Protein AF-A0A1J1J5Q8-F1 (afdb_monomer_lite)

Secondary structure (DSSP, 8-state):
--SSHHHHHHHHHHHHHHHHHTTGGGG------------SB-TTT--B-GGGHHHHHHHHHTT--HHHHHHHTT--SHHHHHHHHT----HHHHHTSPP---

InterPro domains:
  IPR000268 DNA-directed RNA polymerase subunit RPABC5/Rpb10 [MF_00250] (37-91)
  IPR000268 DNA-directed RNA polymerase subunit RPABC5/Rpb10 [PF01194] (37-94)
  IPR000268 DNA-directed RNA polymerase subunit RPABC5/Rpb10 [PTHR23431] (22-102)
  IPR020789 RNA polymerases, subunit N, zinc binding site [PS01112] (37-46)
  IPR023580 RNA polymerase subunit RPB10 [SSF46924] (36-98)

Organism: NCBI:txid568069

Sequence (102 aa):
TLFLEKNHKQISEITLNYFTLNLIDKNNSKDYKGKMIIPVRCFTCGKVIGNKWEAYLGLLQAEYTEGDALDALGLKRYCCRRMLLGHVDLIEKLLNYAPLER

pLDDT: mean 75.93, std 20.05, range [39.38, 96.5]

Radius of gyration: 22.98 Å; chains: 1; bounding box: 48×73×37 Å

Foldseek 3Di:
DPVVVVVVVVVVVVVVVVVVVVVVCVPVCPVPDDDDQQDQAQPPPRHGDNVCQVQLVVCVVVVDDNVVSCVVVVNPDPSSSCSNVVDDYCPVVVVPDDDDDD

Structure (mmCIF, N/CA/C/O backbone):
data_AF-A0A1J1J5Q8-F1
#
_entry.id   AF-A0A1J1J5Q8-F1
#
loop_
_atom_site.group_PDB
_atom_site.id
_atom_site.type_symbol
_atom_site.label_atom_id
_atom_site.label_alt_id
_atom_site.label_comp_id
_atom_site.label_asym_id
_atom_site.label_entity_id
_atom_site.label_seq_id
_atom_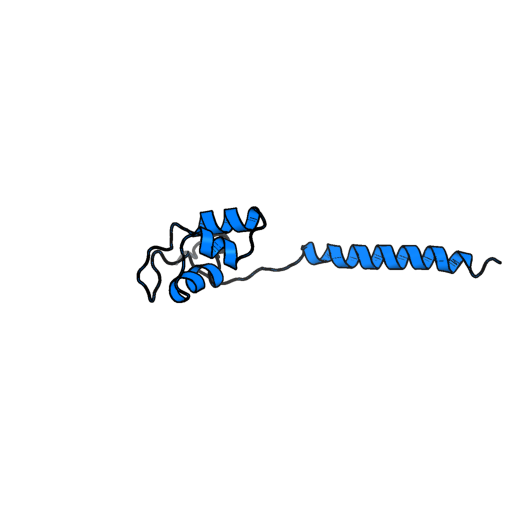site.pdbx_PDB_ins_code
_atom_site.Cartn_x
_atom_site.Cartn_y
_atom_site.Cartn_z
_atom_site.occupancy
_atom_site.B_iso_or_equiv
_atom_site.auth_seq_id
_atom_site.auth_comp_id
_atom_site.auth_asym_id
_atom_site.auth_atom_id
_atom_site.pdbx_PDB_model_num
ATOM 1 N N . THR A 1 1 ? 39.253 48.335 -5.143 1.00 52.66 1 THR A N 1
ATOM 2 C CA . THR A 1 1 ? 37.799 48.112 -5.325 1.00 52.66 1 THR A CA 1
ATOM 3 C C . THR A 1 1 ? 37.454 47.252 -6.549 1.00 52.66 1 THR A C 1
ATOM 5 O O . THR A 1 1 ? 36.360 47.365 -7.063 1.00 52.66 1 THR A O 1
ATOM 8 N N . LEU A 1 2 ? 38.315 46.304 -6.959 1.00 49.12 2 LEU A N 1
ATOM 9 C CA . LEU A 1 2 ? 38.024 45.292 -8.003 1.00 49.12 2 LEU A CA 1
ATOM 10 C C . LEU A 1 2 ? 38.192 43.841 -7.496 1.00 49.12 2 LEU A C 1
ATOM 12 O O . LEU A 1 2 ? 38.126 42.887 -8.267 1.00 49.12 2 LEU A O 1
ATOM 16 N N . PHE A 1 3 ? 38.428 43.671 -6.188 1.00 39.38 3 PHE A N 1
ATOM 17 C CA . PHE A 1 3 ? 38.667 42.369 -5.551 1.00 39.38 3 PHE A CA 1
ATOM 18 C C . PHE A 1 3 ? 37.437 41.839 -4.786 1.00 39.38 3 PHE A C 1
ATOM 20 O O . PHE A 1 3 ? 37.290 40.635 -4.628 1.00 39.38 3 PHE A O 1
ATOM 27 N N . LEU A 1 4 ? 36.510 42.714 -4.366 1.00 46.16 4 LEU A N 1
ATOM 28 C CA . LEU A 1 4 ? 35.262 42.320 -3.689 1.00 46.16 4 LEU A CA 1
ATOM 29 C C . LEU A 1 4 ? 34.088 42.067 -4.656 1.00 46.16 4 LEU A C 1
ATOM 31 O O . LEU A 1 4 ? 33.212 41.274 -4.333 1.00 46.16 4 LEU A O 1
ATOM 35 N N . GLU A 1 5 ? 34.093 42.636 -5.868 1.00 48.56 5 GLU A N 1
ATOM 36 C CA . GLU A 1 5 ? 33.050 42.357 -6.878 1.00 48.56 5 GLU A CA 1
ATOM 37 C C . GLU A 1 5 ? 33.204 40.985 -7.548 1.00 48.56 5 GLU A C 1
ATOM 39 O O . GLU A 1 5 ? 32.210 40.354 -7.911 1.00 48.56 5 GLU A O 1
ATOM 44 N N . LYS A 1 6 ? 34.439 40.479 -7.676 1.00 45.62 6 LYS A N 1
ATOM 45 C CA . LYS A 1 6 ? 34.682 39.138 -8.232 1.00 45.62 6 LYS A CA 1
ATOM 46 C C . LYS A 1 6 ? 34.147 38.030 -7.320 1.00 45.62 6 LYS A C 1
ATOM 48 O O . LYS A 1 6 ? 33.693 37.009 -7.821 1.00 45.62 6 LYS A O 1
ATOM 53 N N . ASN A 1 7 ? 34.107 38.268 -6.007 1.00 50.22 7 ASN A N 1
ATOM 54 C CA . ASN A 1 7 ? 33.571 37.308 -5.043 1.00 50.22 7 ASN A CA 1
ATOM 55 C C . ASN A 1 7 ? 32.035 37.243 -5.050 1.00 50.22 7 ASN A C 1
ATOM 57 O O . ASN A 1 7 ? 31.491 36.171 -4.830 1.00 50.22 7 ASN A O 1
ATOM 61 N N . HIS A 1 8 ? 31.309 38.324 -5.364 1.00 50.00 8 HIS A N 1
ATOM 62 C CA . HIS A 1 8 ? 29.838 38.274 -5.411 1.00 50.00 8 HIS A CA 1
ATOM 63 C C . HIS A 1 8 ? 29.313 37.490 -6.627 1.00 50.00 8 HIS A C 1
ATOM 65 O O . HIS A 1 8 ? 28.358 36.726 -6.499 1.00 50.00 8 HIS A O 1
ATOM 71 N N . LYS A 1 9 ? 29.975 37.608 -7.791 1.00 48.72 9 LYS A N 1
ATOM 72 C CA . LYS A 1 9 ? 29.671 36.769 -8.968 1.00 48.72 9 LYS A CA 1
ATOM 73 C C . LYS A 1 9 ? 29.984 35.291 -8.716 1.00 48.72 9 LYS A C 1
ATOM 75 O O . LYS A 1 9 ? 29.185 34.429 -9.070 1.00 48.72 9 LYS A O 1
ATOM 80 N N . GLN A 1 10 ? 31.088 35.008 -8.026 1.00 43.75 10 GLN A N 1
ATOM 81 C CA . GLN A 1 10 ? 31.472 33.638 -7.691 1.00 43.75 10 GLN A CA 1
ATOM 82 C C . GLN A 1 10 ? 30.530 33.007 -6.647 1.00 43.75 10 GLN A C 1
ATOM 84 O O . GLN A 1 10 ? 30.185 31.838 -6.770 1.00 43.75 10 GLN A O 1
ATOM 89 N N . ILE A 1 11 ? 30.020 33.783 -5.679 1.00 53.22 11 ILE A N 1
ATOM 90 C CA . ILE A 1 11 ? 29.022 33.317 -4.696 1.00 53.22 11 ILE A CA 1
ATOM 91 C C . ILE A 1 11 ? 27.666 33.011 -5.363 1.00 53.22 11 ILE A C 1
ATOM 93 O O . ILE A 1 11 ? 27.046 32.013 -5.002 1.00 53.22 11 ILE A O 1
ATOM 97 N N . SER A 1 12 ? 27.227 33.785 -6.370 1.00 52.12 12 SER A N 1
ATOM 98 C CA . SER A 1 12 ? 26.006 33.467 -7.139 1.00 52.12 12 SER A CA 1
ATOM 99 C C . SER A 1 12 ? 26.135 32.224 -8.028 1.00 52.12 12 SER A C 1
ATOM 101 O O . SER A 1 12 ? 25.161 31.503 -8.226 1.00 52.12 12 SER A O 1
ATOM 103 N N . GLU A 1 13 ? 27.332 31.939 -8.545 1.00 52.41 13 GLU A N 1
ATOM 104 C CA . GLU A 1 13 ? 27.594 30.713 -9.311 1.00 52.41 13 GLU A CA 1
ATOM 105 C C . GLU A 1 13 ? 27.678 29.481 -8.395 1.00 52.41 13 GLU A C 1
ATOM 107 O O . GLU A 1 13 ? 27.197 28.409 -8.759 1.00 52.41 13 GLU A O 1
ATOM 112 N N . ILE A 1 14 ? 28.212 29.627 -7.176 1.00 57.97 14 ILE A N 1
ATOM 113 C CA . ILE A 1 14 ? 28.254 28.554 -6.168 1.00 57.97 14 ILE A CA 1
ATOM 114 C C . ILE A 1 14 ? 26.840 28.206 -5.666 1.00 57.97 14 ILE A C 1
ATOM 116 O O . ILE A 1 14 ? 26.534 27.024 -5.507 1.00 57.97 14 ILE A O 1
ATOM 120 N N . THR A 1 15 ? 25.947 29.186 -5.469 1.00 58.00 15 THR A N 1
ATOM 121 C CA . THR A 1 15 ? 24.549 28.922 -5.073 1.00 58.00 15 THR A CA 1
ATOM 122 C C . THR A 1 15 ? 23.712 28.329 -6.208 1.00 58.00 15 THR A C 1
ATOM 124 O O . THR A 1 15 ? 22.917 27.425 -5.953 1.00 58.00 15 THR A O 1
ATOM 127 N N . LEU A 1 16 ? 23.928 28.748 -7.461 1.00 53.75 16 LEU A N 1
ATOM 128 C CA . LEU A 1 16 ? 23.302 28.119 -8.631 1.00 53.75 16 LEU A CA 1
ATOM 129 C C . LEU A 1 16 ? 23.802 26.683 -8.859 1.00 53.7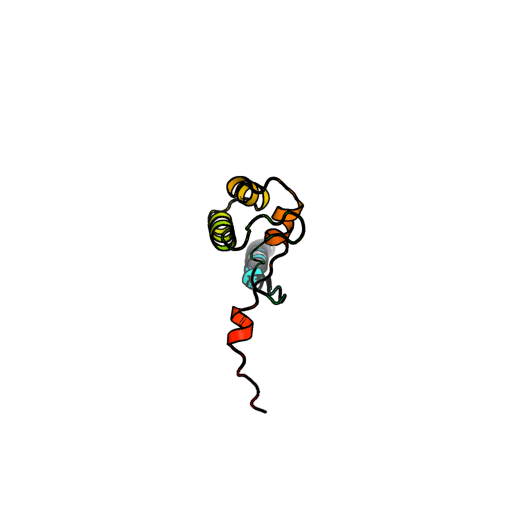5 16 LEU A C 1
ATOM 131 O O . LEU A 1 16 ? 22.998 25.823 -9.209 1.00 53.75 16 LEU A O 1
ATOM 135 N N . ASN A 1 17 ? 25.078 26.393 -8.583 1.00 55.25 17 ASN A N 1
ATOM 136 C CA . ASN A 1 17 ? 25.628 25.034 -8.649 1.00 55.25 17 ASN A CA 1
ATOM 137 C C . ASN A 1 17 ? 25.152 24.129 -7.498 1.00 55.25 17 ASN A C 1
ATOM 139 O O . ASN A 1 17 ? 24.914 22.941 -7.705 1.00 55.25 17 ASN A O 1
ATOM 143 N N . TYR A 1 18 ? 24.950 24.673 -6.293 1.00 54.78 18 TYR A N 1
ATOM 144 C CA . TYR A 1 18 ? 24.332 23.927 -5.190 1.00 54.78 18 TYR A CA 1
ATOM 145 C C . TYR A 1 18 ? 22.840 23.646 -5.456 1.00 54.78 18 TYR A C 1
ATOM 147 O O . TYR A 1 18 ? 22.320 22.598 -5.079 1.00 54.78 18 TYR A O 1
ATOM 155 N N . PHE A 1 19 ? 22.142 24.541 -6.163 1.00 51.12 19 PHE A N 1
ATOM 156 C CA . PHE A 1 19 ? 20.749 24.335 -6.572 1.00 51.12 19 PHE A CA 1
ATOM 157 C C . PHE A 1 19 ? 20.608 23.308 -7.712 1.00 51.12 19 PHE A C 1
ATOM 159 O O . PHE A 1 19 ? 19.677 22.504 -7.700 1.00 51.12 19 PHE A O 1
ATOM 166 N N . THR A 1 20 ? 21.549 23.261 -8.663 1.00 53.88 20 THR A N 1
ATOM 167 C CA . THR A 1 20 ? 21.554 22.253 -9.740 1.00 53.88 20 THR A CA 1
ATOM 168 C C . THR A 1 20 ? 22.043 20.874 -9.291 1.00 53.88 20 THR A C 1
ATOM 170 O O . THR A 1 20 ? 21.541 19.881 -9.814 1.00 53.88 20 THR A O 1
ATOM 173 N N . LEU A 1 21 ? 22.916 20.764 -8.278 1.00 52.31 21 LEU A N 1
ATOM 174 C CA . LEU A 1 21 ? 23.272 19.468 -7.672 1.00 52.31 21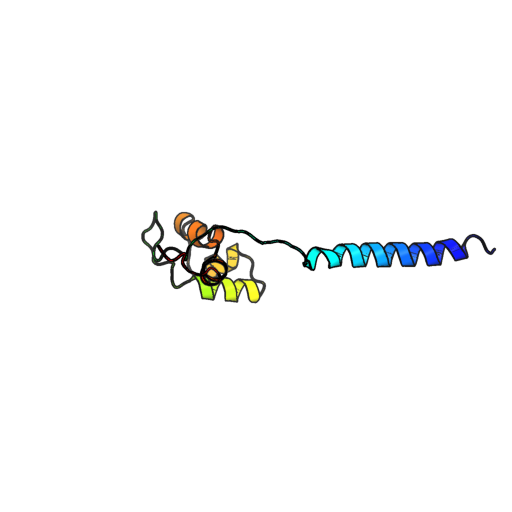 LEU A CA 1
ATOM 175 C C . LEU A 1 21 ? 22.074 18.767 -7.005 1.00 52.31 21 LEU A C 1
ATOM 177 O O . LEU A 1 21 ? 21.973 17.548 -7.086 1.00 52.31 21 LEU A O 1
ATOM 181 N N . ASN A 1 22 ? 21.113 19.515 -6.452 1.00 48.16 22 ASN A N 1
ATOM 182 C CA . ASN A 1 22 ? 19.876 18.950 -5.889 1.00 48.16 22 ASN A CA 1
ATOM 183 C C . ASN A 1 22 ? 18.830 18.550 -6.955 1.00 48.16 22 ASN A C 1
ATOM 185 O O . ASN A 1 22 ? 17.846 17.885 -6.640 1.00 48.16 22 ASN A O 1
ATOM 189 N N . LEU A 1 23 ? 19.028 18.926 -8.225 1.00 50.22 23 LEU A N 1
ATOM 190 C CA . LEU A 1 23 ? 18.199 18.493 -9.362 1.00 50.22 23 LEU A CA 1
ATOM 191 C C . LEU A 1 23 ? 18.790 17.284 -10.113 1.00 50.22 23 LEU A C 1
ATOM 193 O O . LEU A 1 23 ? 18.119 16.724 -10.984 1.00 50.22 23 LEU A O 1
ATOM 197 N N . ILE A 1 24 ? 20.013 16.856 -9.772 1.00 47.25 24 ILE A N 1
ATOM 198 C CA . ILE A 1 24 ? 20.663 15.653 -10.328 1.00 47.25 24 ILE A CA 1
ATOM 199 C C . ILE A 1 24 ? 20.181 14.364 -9.627 1.00 47.25 24 ILE A C 1
ATOM 201 O O . ILE A 1 24 ? 20.315 13.273 -10.183 1.00 47.25 24 ILE A O 1
ATOM 205 N N . ASP A 1 25 ? 19.428 14.476 -8.529 1.00 44.22 25 ASP A N 1
ATOM 206 C CA . ASP A 1 25 ? 18.628 13.372 -7.974 1.00 44.22 25 ASP A CA 1
ATOM 207 C C . ASP A 1 25 ? 17.360 13.053 -8.797 1.00 44.22 25 ASP A C 1
ATOM 209 O O . ASP A 1 25 ? 16.472 12.332 -8.346 1.00 44.22 25 ASP A O 1
ATOM 213 N N . LYS A 1 26 ? 17.259 13.501 -10.058 1.00 45.34 26 LYS A N 1
ATOM 214 C CA . LYS A 1 26 ? 16.344 12.864 -11.028 1.00 45.34 26 LYS A CA 1
ATOM 215 C C . LYS A 1 26 ? 16.822 11.481 -11.481 1.00 45.34 26 LYS A C 1
ATOM 217 O O . LYS A 1 26 ? 16.040 10.738 -12.061 1.00 45.34 26 LYS A O 1
ATOM 222 N N . ASN A 1 27 ? 18.057 11.108 -11.141 1.00 44.59 27 ASN A N 1
ATOM 223 C CA . ASN A 1 27 ? 18.535 9.728 -11.180 1.00 44.59 27 ASN A CA 1
ATOM 224 C C . ASN A 1 27 ? 18.351 9.034 -9.825 1.00 44.59 27 ASN A C 1
ATOM 226 O O . ASN A 1 27 ? 19.167 8.180 -9.462 1.00 44.59 27 ASN A O 1
ATOM 230 N N . ASN A 1 28 ? 17.301 9.382 -9.065 1.00 44.09 28 ASN A N 1
ATOM 231 C CA . ASN A 1 28 ? 16.886 8.559 -7.941 1.00 44.09 28 ASN A CA 1
ATOM 232 C C . ASN A 1 28 ? 16.419 7.224 -8.510 1.00 44.09 28 ASN A C 1
ATOM 234 O O . ASN A 1 28 ? 15.267 7.007 -8.885 1.00 44.09 28 ASN A O 1
ATOM 238 N N . SER A 1 29 ? 17.413 6.359 -8.606 1.00 45.47 29 SER A N 1
ATOM 239 C CA . SER A 1 29 ? 17.371 4.943 -8.844 1.00 45.47 29 SER A CA 1
ATOM 240 C C . SER A 1 29 ? 16.624 4.332 -7.668 1.00 45.47 29 SER A C 1
ATOM 242 O O . SER A 1 29 ? 17.167 3.561 -6.887 1.00 45.47 29 SER A O 1
ATOM 244 N N . LYS A 1 30 ? 15.331 4.631 -7.566 1.00 43.84 30 LYS A N 1
ATOM 245 C CA . LYS A 1 30 ? 14.345 3.790 -6.904 1.00 43.84 30 LYS A CA 1
ATOM 246 C C . LYS A 1 30 ? 14.065 2.587 -7.807 1.00 43.84 30 LYS A C 1
ATOM 248 O O . LYS A 1 30 ? 12.932 2.188 -8.040 1.00 43.84 30 LYS A O 1
ATOM 253 N N . ASP A 1 31 ? 15.139 2.016 -8.347 1.00 48.28 31 ASP A N 1
ATOM 254 C CA . ASP A 1 31 ? 15.145 0.829 -9.174 1.00 48.28 31 ASP A CA 1
ATOM 255 C C . ASP A 1 31 ? 15.173 -0.367 -8.219 1.00 48.28 31 ASP A C 1
ATOM 257 O O . ASP A 1 31 ? 16.097 -1.178 -8.183 1.00 48.28 31 ASP A O 1
ATOM 261 N N . TYR A 1 32 ? 14.150 -0.437 -7.366 1.00 50.91 32 TYR A N 1
ATOM 262 C CA . TYR A 1 32 ? 13.935 -1.562 -6.478 1.00 50.91 32 TYR A CA 1
ATOM 263 C C . TYR A 1 32 ? 13.524 -2.724 -7.368 1.00 50.91 32 TYR A C 1
ATOM 265 O O . TYR A 1 32 ? 12.394 -2.833 -7.831 1.00 50.91 32 TYR A O 1
ATOM 273 N N . LYS A 1 33 ? 14.507 -3.552 -7.706 1.00 62.44 33 LYS A N 1
ATOM 274 C CA . LYS A 1 33 ? 14.340 -4.785 -8.460 1.00 62.44 33 LYS A CA 1
ATOM 275 C C . LYS A 1 33 ? 13.933 -5.900 -7.484 1.00 62.44 33 LYS A C 1
ATOM 277 O O . LYS A 1 33 ? 14.799 -6.588 -6.962 1.00 62.44 33 LYS A O 1
ATOM 282 N N . GLY A 1 34 ? 12.632 -6.112 -7.248 1.00 45.88 34 GLY A N 1
ATOM 283 C CA . GLY A 1 34 ? 12.096 -7.275 -6.513 1.00 45.88 34 GLY A CA 1
ATOM 284 C C . GLY A 1 34 ? 10.868 -7.923 -7.174 1.00 45.88 34 GLY A C 1
ATOM 285 O O . GLY A 1 34 ? 9.793 -7.351 -7.181 1.00 45.88 34 GLY A O 1
ATOM 286 N N . LYS A 1 35 ? 11.030 -9.107 -7.777 1.00 48.66 35 LYS A N 1
ATOM 287 C CA . LYS A 1 35 ? 10.041 -9.804 -8.629 1.00 48.66 35 LYS A CA 1
ATOM 288 C C . LYS A 1 35 ? 8.840 -10.258 -7.795 1.00 48.66 35 LYS A C 1
ATOM 290 O O . LYS A 1 35 ? 9.028 -11.121 -6.945 1.00 48.66 35 LYS A O 1
ATOM 295 N N . MET A 1 36 ? 7.641 -9.746 -8.088 1.00 69.94 36 MET A N 1
ATOM 296 C CA . MET A 1 36 ? 6.409 -10.485 -8.450 1.00 69.94 36 MET A CA 1
ATOM 297 C C . MET A 1 36 ? 5.149 -9.677 -8.119 1.00 69.94 36 MET A C 1
ATOM 299 O O . MET A 1 36 ? 5.126 -8.955 -7.128 1.00 69.94 36 MET A O 1
ATOM 303 N N . ILE A 1 37 ? 4.102 -9.872 -8.934 1.00 85.88 37 ILE A N 1
ATOM 304 C CA . ILE A 1 37 ? 2.752 -9.305 -8.777 1.00 85.88 37 ILE A CA 1
ATOM 305 C C . ILE A 1 37 ? 2.271 -9.320 -7.321 1.00 85.88 37 ILE A C 1
ATOM 307 O O . ILE A 1 37 ? 2.550 -10.263 -6.572 1.00 85.88 37 ILE A O 1
ATOM 311 N N . ILE A 1 38 ? 1.523 -8.286 -6.925 1.00 89.38 38 ILE A N 1
ATOM 312 C CA . ILE A 1 38 ? 0.977 -8.197 -5.570 1.00 89.38 38 ILE A CA 1
ATOM 313 C C . ILE A 1 38 ? 0.163 -9.463 -5.252 1.00 89.38 38 ILE A C 1
ATOM 315 O O . ILE A 1 38 ? -0.615 -9.938 -6.089 1.00 89.38 38 ILE A O 1
ATOM 319 N N . PRO A 1 39 ? 0.306 -10.037 -4.046 1.00 91.94 39 PRO A N 1
ATOM 320 C CA . PRO A 1 39 ? -0.449 -11.224 -3.687 1.00 91.94 39 PRO A CA 1
ATOM 321 C C . PRO A 1 39 ? -1.951 -10.909 -3.648 1.00 91.94 39 PRO A C 1
ATOM 323 O O . PRO A 1 39 ? -2.387 -9.926 -3.045 1.00 91.94 39 PRO A O 1
ATOM 326 N N . VAL A 1 40 ? -2.769 -11.789 -4.239 1.00 92.88 40 VAL A N 1
ATOM 327 C CA . VAL A 1 40 ? -4.238 -11.633 -4.277 1.00 92.88 40 VAL A CA 1
ATOM 328 C C . VAL A 1 40 ? -4.821 -11.498 -2.865 1.00 92.88 40 VAL A C 1
ATOM 330 O O . VAL A 1 40 ? -5.732 -10.697 -2.631 1.00 92.88 40 VAL A O 1
ATOM 333 N N . ARG A 1 41 ? -4.277 -12.252 -1.900 1.00 94.50 41 ARG A N 1
ATOM 334 C CA . ARG A 1 41 ? -4.658 -12.225 -0.482 1.00 94.50 41 ARG A CA 1
ATOM 335 C C . ARG A 1 41 ? -3.437 -12.036 0.410 1.00 94.50 41 ARG A C 1
ATOM 337 O O . ARG A 1 41 ? -2.347 -12.490 0.090 1.00 94.50 41 ARG A O 1
ATOM 344 N N . CYS A 1 42 ? -3.635 -11.433 1.576 1.00 95.81 42 CYS A N 1
ATOM 345 C CA . CYS A 1 42 ? -2.599 -11.372 2.603 1.00 95.81 42 CYS A CA 1
ATOM 346 C C . CYS A 1 42 ? -2.244 -12.768 3.130 1.00 95.81 42 CYS A C 1
ATOM 348 O O . CYS A 1 42 ? -3.133 -13.493 3.578 1.00 95.81 42 CYS A O 1
ATOM 350 N N . PHE A 1 43 ? -0.949 -13.073 3.219 1.00 94.06 43 PHE A N 1
ATOM 351 C CA . PHE A 1 43 ? -0.440 -14.345 3.750 1.00 94.06 43 PHE A CA 1
ATOM 352 C C . PHE A 1 43 ? -0.816 -14.639 5.208 1.00 94.06 43 PHE A C 1
ATOM 354 O O . PHE A 1 43 ? -0.749 -15.782 5.639 1.00 94.06 43 PHE A O 1
ATOM 361 N N . THR A 1 44 ? -1.196 -13.622 5.983 1.00 96.00 44 THR A N 1
ATOM 362 C CA . THR A 1 44 ? -1.530 -13.780 7.407 1.00 96.00 44 THR A CA 1
ATOM 363 C C . THR A 1 44 ? -3.028 -13.655 7.661 1.00 96.00 44 THR A C 1
ATOM 365 O O . THR A 1 44 ? -3.612 -14.500 8.323 1.00 96.00 44 THR A O 1
ATOM 368 N N . CYS A 1 45 ? -3.659 -12.581 7.167 1.00 96.31 45 CYS A N 1
ATOM 369 C CA . CYS A 1 45 ? -5.067 -12.286 7.452 1.00 96.31 45 CYS A CA 1
ATOM 370 C C . CYS A 1 45 ? -6.039 -12.909 6.434 1.00 96.31 45 CYS A C 1
ATOM 372 O O . CYS A 1 45 ? -7.243 -12.883 6.667 1.00 96.31 45 CYS A O 1
ATOM 374 N N . GLY A 1 46 ? -5.562 -13.381 5.275 1.00 93.81 46 GLY A N 1
ATOM 375 C CA . GLY A 1 46 ? -6.413 -13.894 4.192 1.00 93.81 46 GLY A CA 1
ATOM 376 C C . GLY A 1 46 ? -7.308 -12.846 3.511 1.00 93.81 46 GLY A C 1
ATOM 377 O O . GLY A 1 46 ? -8.044 -13.183 2.582 1.00 93.81 46 GLY A O 1
ATOM 378 N N . LYS A 1 47 ? -7.247 -11.576 3.943 1.00 94.50 47 LYS A N 1
ATOM 379 C CA . LYS A 1 47 ? -7.976 -10.450 3.340 1.00 94.50 47 LYS A CA 1
ATOM 380 C C . LYS A 1 47 ? -7.510 -10.246 1.899 1.00 94.50 47 LYS A C 1
ATOM 382 O O . LYS A 1 47 ? -6.313 -10.328 1.631 1.00 94.50 47 LYS A O 1
ATOM 387 N N . VAL A 1 48 ? -8.446 -9.947 1.002 1.00 94.19 48 VAL A N 1
ATOM 388 C CA . VAL A 1 48 ? -8.156 -9.613 -0.400 1.00 94.19 48 VAL A CA 1
ATOM 389 C C . VAL A 1 48 ? -7.417 -8.271 -0.470 1.00 94.19 48 VAL A C 1
ATOM 391 O O . VAL A 1 48 ? -7.856 -7.287 0.135 1.00 94.19 48 VAL A O 1
ATOM 394 N N . ILE A 1 49 ? -6.272 -8.265 -1.155 1.00 94.69 49 ILE A N 1
ATOM 395 C CA . ILE A 1 49 ? -5.371 -7.108 -1.316 1.00 94.69 49 ILE A CA 1
ATOM 396 C C . ILE A 1 49 ? -5.079 -6.811 -2.789 1.00 94.69 49 ILE A C 1
ATOM 398 O O . ILE A 1 49 ? -4.837 -5.653 -3.116 1.00 94.69 49 ILE A O 1
ATOM 402 N N . GLY A 1 50 ? -5.169 -7.810 -3.674 1.00 91.69 50 GLY A N 1
ATOM 403 C CA . GLY A 1 50 ? -4.828 -7.665 -5.09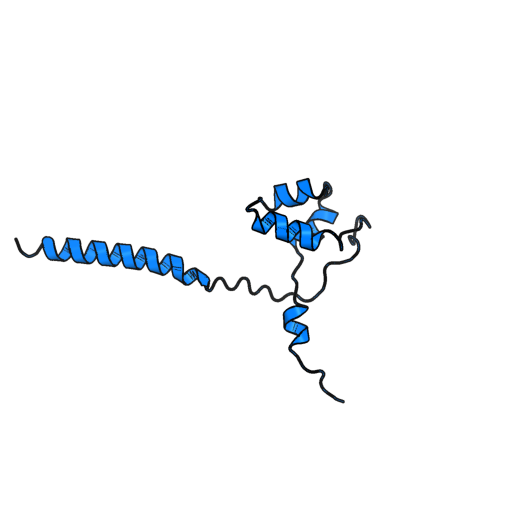4 1.00 91.69 50 GLY A CA 1
ATOM 404 C C . GLY A 1 50 ? -5.499 -6.486 -5.802 1.00 91.69 50 GLY A C 1
ATOM 405 O O . GLY A 1 50 ? -4.883 -5.817 -6.618 1.00 91.69 50 GLY A O 1
ATOM 406 N N . ASN A 1 51 ? -6.737 -6.172 -5.425 1.00 92.56 51 ASN A N 1
ATOM 407 C CA . ASN A 1 51 ? -7.536 -5.102 -6.020 1.00 92.56 51 ASN A CA 1
ATOM 408 C C . ASN A 1 51 ? -7.222 -3.688 -5.493 1.00 92.56 51 ASN A C 1
ATOM 410 O O . ASN A 1 51 ? -7.901 -2.740 -5.870 1.00 92.56 51 ASN A O 1
ATOM 414 N N . LYS A 1 52 ? -6.275 -3.537 -4.560 1.00 92.94 52 LYS A N 1
ATOM 415 C CA . LYS A 1 52 ? -6.004 -2.258 -3.879 1.00 92.94 52 LYS A CA 1
ATOM 416 C C . LYS A 1 52 ? -4.732 -1.563 -4.344 1.00 92.94 52 LYS A C 1
ATOM 418 O O . LYS A 1 52 ? -4.509 -0.428 -3.940 1.00 92.94 52 LYS A O 1
ATOM 423 N N . TRP A 1 53 ? -3.904 -2.230 -5.147 1.00 92.19 53 TRP A N 1
ATOM 424 C CA . TRP A 1 53 ? -2.611 -1.697 -5.574 1.00 92.19 53 TRP A CA 1
ATOM 425 C C . TRP A 1 53 ? -2.748 -0.424 -6.409 1.00 92.19 53 TRP A C 1
ATOM 427 O O . TRP A 1 53 ? -2.160 0.596 -6.074 1.00 92.19 53 TRP A O 1
ATOM 437 N N . GLU A 1 54 ? -3.595 -0.451 -7.434 1.00 91.56 54 GLU A N 1
ATOM 438 C CA . GLU A 1 54 ? -3.817 0.701 -8.316 1.00 91.56 54 GLU A CA 1
ATOM 439 C C . GLU A 1 54 ? -4.380 1.903 -7.548 1.00 91.56 54 GLU A C 1
ATOM 441 O O . GLU A 1 54 ? -3.912 3.028 -7.705 1.00 91.56 54 GLU A O 1
ATOM 446 N N . ALA A 1 55 ? -5.331 1.657 -6.642 1.00 93.62 55 ALA A N 1
ATOM 447 C CA . ALA A 1 55 ? -5.885 2.696 -5.782 1.00 93.62 55 ALA A CA 1
ATOM 448 C C . ALA A 1 55 ? -4.829 3.283 -4.827 1.00 93.62 55 ALA A C 1
ATOM 450 O O . ALA A 1 55 ? -4.832 4.484 -4.578 1.00 93.62 55 ALA A O 1
ATOM 451 N N . TYR A 1 56 ? -3.909 2.460 -4.316 1.00 93.69 56 TYR A N 1
ATOM 452 C CA . TYR A 1 56 ? -2.784 2.924 -3.502 1.00 93.69 56 TYR A CA 1
ATOM 453 C C . TYR A 1 56 ? -1.837 3.827 -4.300 1.00 93.69 56 TYR A C 1
ATOM 455 O O . TYR A 1 56 ? -1.497 4.908 -3.827 1.00 93.69 56 TYR A O 1
ATOM 463 N N . LEU A 1 57 ? -1.476 3.437 -5.527 1.00 91.56 57 LEU A N 1
ATOM 464 C CA . LEU A 1 57 ? -0.650 4.263 -6.413 1.00 91.56 57 LEU A CA 1
ATOM 465 C C . LEU A 1 57 ? -1.325 5.596 -6.757 1.00 91.56 57 LEU A C 1
ATOM 467 O O . LEU A 1 57 ? -0.675 6.636 -6.698 1.00 91.56 57 LEU A O 1
ATOM 471 N N . GLY A 1 58 ? -2.631 5.584 -7.042 1.00 93.81 58 GLY A N 1
ATOM 472 C CA . GLY A 1 58 ? -3.396 6.806 -7.299 1.00 93.81 58 GLY A CA 1
ATOM 473 C C . GLY A 1 58 ? -3.408 7.768 -6.105 1.00 93.81 58 GLY A C 1
ATOM 474 O O . GLY A 1 58 ? -3.291 8.976 -6.289 1.00 93.81 58 GLY A O 1
ATOM 475 N N . LEU A 1 59 ? -3.479 7.242 -4.877 1.00 93.62 59 LEU A N 1
ATOM 476 C CA . LEU A 1 59 ? -3.398 8.051 -3.655 1.00 93.62 59 LEU A CA 1
ATOM 477 C C . LEU A 1 59 ? -1.999 8.642 -3.448 1.00 93.62 59 LEU A C 1
ATOM 479 O O . LEU A 1 59 ? -1.883 9.815 -3.105 1.00 93.62 59 LEU A O 1
ATOM 483 N N . LEU A 1 60 ? -0.939 7.872 -3.704 1.00 91.62 60 LEU A N 1
ATOM 484 C CA . LEU A 1 60 ? 0.431 8.388 -3.636 1.00 91.62 60 LEU A CA 1
ATOM 485 C C . LEU A 1 60 ? 0.693 9.469 -4.693 1.00 91.62 60 LEU A C 1
ATOM 487 O O . LEU A 1 60 ? 1.378 10.449 -4.415 1.00 91.62 60 LEU A O 1
ATOM 491 N N . GLN A 1 61 ? 0.124 9.319 -5.892 1.00 92.56 61 GLN A N 1
ATOM 492 C CA . GLN A 1 61 ? 0.221 10.329 -6.947 1.00 92.56 61 GLN A CA 1
ATOM 493 C C . GLN A 1 61 ? -0.533 11.618 -6.591 1.00 92.56 61 GLN A C 1
ATOM 495 O O . GLN A 1 61 ? -0.145 12.695 -7.031 1.00 92.56 61 GLN A O 1
ATOM 500 N N . ALA A 1 62 ? -1.570 11.514 -5.760 1.00 93.31 62 ALA A N 1
ATOM 501 C CA . ALA A 1 62 ? -2.288 12.643 -5.178 1.00 93.31 62 ALA A CA 1
ATOM 502 C C . ALA A 1 62 ? -1.606 13.226 -3.918 1.00 93.31 62 ALA A C 1
ATOM 504 O O . ALA A 1 62 ? -2.256 13.935 -3.156 1.00 93.31 62 ALA A O 1
ATOM 505 N N . GLU A 1 63 ? -0.321 12.924 -3.689 1.00 93.50 63 GLU A N 1
ATOM 506 C CA . GLU A 1 63 ? 0.509 13.441 -2.584 1.00 93.50 63 GLU A CA 1
ATOM 507 C C . GLU A 1 63 ? 0.034 13.052 -1.170 1.00 93.50 63 GLU A C 1
ATOM 509 O O . GLU A 1 63 ? 0.400 13.686 -0.178 1.00 93.50 63 GLU A O 1
ATOM 514 N N . TYR A 1 64 ? -0.738 11.969 -1.038 1.00 92.31 64 TYR A N 1
ATOM 515 C CA . TYR A 1 64 ? -1.054 11.412 0.278 1.00 92.31 64 TYR A CA 1
ATOM 516 C C . TYR A 1 64 ? 0.170 10.744 0.908 1.00 92.31 64 TYR A C 1
ATOM 518 O O . TYR A 1 64 ? 0.985 10.116 0.227 1.00 92.31 64 TYR A O 1
ATOM 526 N N . THR A 1 65 ? 0.259 10.799 2.240 1.00 94.44 65 THR A N 1
ATOM 527 C CA . THR A 1 65 ? 1.246 9.997 2.971 1.00 94.44 65 THR A CA 1
ATOM 528 C C . THR A 1 65 ? 0.912 8.507 2.848 1.00 94.44 65 THR A C 1
ATOM 530 O O . THR A 1 65 ? -0.252 8.109 2.756 1.00 94.44 65 THR A O 1
ATOM 533 N N . GLU A 1 66 ? 1.932 7.651 2.877 1.00 91.44 66 GLU A N 1
ATOM 534 C CA . GLU A 1 66 ? 1.770 6.195 2.744 1.00 91.44 66 GLU A CA 1
ATOM 535 C C . GLU A 1 66 ? 0.856 5.623 3.843 1.00 91.44 66 GLU A C 1
ATOM 537 O O . GLU A 1 66 ? 0.067 4.707 3.602 1.00 91.44 66 GLU A O 1
ATOM 542 N N . GLY A 1 67 ? 0.924 6.191 5.052 1.00 93.31 67 GLY A N 1
ATOM 543 C CA . GLY A 1 67 ? 0.059 5.832 6.174 1.00 93.31 67 GLY A CA 1
ATOM 544 C C . GLY A 1 67 ? -1.408 6.165 5.906 1.00 93.31 67 GLY A C 1
ATOM 545 O O . GLY A 1 67 ? -2.256 5.271 5.994 1.00 93.31 67 GLY A O 1
ATOM 546 N N . ASP A 1 68 ? -1.683 7.410 5.511 1.00 94.31 68 ASP A N 1
ATOM 547 C CA . ASP A 1 68 ? -3.040 7.899 5.250 1.00 94.31 68 ASP A CA 1
ATOM 548 C C . ASP A 1 68 ? -3.677 7.182 4.056 1.00 94.31 68 ASP A C 1
ATOM 550 O O . ASP A 1 68 ? -4.854 6.818 4.098 1.00 94.31 68 ASP A O 1
ATOM 554 N N . ALA A 1 69 ? -2.888 6.882 3.020 1.00 95.69 69 ALA A N 1
ATOM 555 C CA . ALA A 1 69 ? -3.344 6.115 1.868 1.00 95.69 69 ALA A CA 1
ATOM 556 C C . ALA A 1 69 ? -3.800 4.698 2.269 1.00 95.69 69 ALA A C 1
ATOM 558 O O . ALA A 1 69 ? -4.851 4.217 1.838 1.00 95.69 69 ALA A O 1
ATOM 559 N N . LEU A 1 70 ? -3.056 4.019 3.147 1.00 95.06 70 LEU A N 1
ATOM 560 C CA . LEU A 1 70 ? -3.428 2.688 3.648 1.00 95.06 70 LEU A CA 1
ATOM 561 C C . LEU A 1 70 ? -4.680 2.718 4.534 1.00 95.06 70 LEU A C 1
ATOM 563 O O . LEU A 1 70 ? -5.462 1.755 4.543 1.00 95.06 70 LEU A O 1
ATOM 567 N N . ASP A 1 71 ? -4.873 3.808 5.273 1.00 94.88 71 ASP A N 1
ATOM 568 C CA . ASP A 1 71 ? -6.062 4.034 6.088 1.00 94.88 71 ASP A CA 1
ATOM 569 C C . ASP A 1 71 ? -7.302 4.323 5.240 1.00 94.88 71 ASP A C 1
ATOM 571 O O . ASP A 1 71 ? -8.342 3.693 5.466 1.00 94.88 71 ASP A O 1
ATOM 575 N N . ALA A 1 72 ? -7.169 5.138 4.191 1.00 94.88 72 ALA A N 1
ATOM 576 C CA . ALA A 1 72 ? -8.218 5.377 3.200 1.00 94.88 72 ALA A CA 1
ATOM 577 C C . ALA A 1 72 ? -8.663 4.077 2.500 1.00 94.88 72 ALA A C 1
ATOM 579 O O . ALA A 1 72 ? -9.850 3.854 2.265 1.00 94.88 72 ALA A O 1
ATOM 580 N N . LEU A 1 73 ? -7.733 3.147 2.259 1.00 93.50 73 LEU A N 1
ATOM 581 C CA . LEU A 1 73 ? -8.018 1.819 1.699 1.00 93.50 73 LEU A CA 1
ATOM 582 C C . LEU A 1 73 ? -8.622 0.827 2.715 1.00 93.50 73 LEU A C 1
ATOM 584 O O . LEU A 1 73 ? -8.891 -0.337 2.377 1.00 93.50 73 LEU A O 1
ATOM 588 N N . GLY A 1 74 ? -8.824 1.227 3.974 1.00 93.69 74 GLY A N 1
ATOM 589 C CA . GLY A 1 74 ? -9.440 0.406 5.018 1.00 93.69 74 GLY A CA 1
ATOM 590 C C . GLY A 1 74 ? -8.565 -0.764 5.487 1.00 93.69 74 GLY A C 1
ATOM 591 O O . GLY A 1 74 ? -9.070 -1.851 5.821 1.00 93.69 74 GLY A O 1
ATOM 592 N N . LEU A 1 75 ? -7.240 -0.606 5.469 1.00 93.62 75 LEU A N 1
ATOM 593 C CA . LEU A 1 75 ? -6.285 -1.617 5.925 1.00 93.62 75 LEU A CA 1
ATOM 594 C C . LEU A 1 75 ? -5.823 -1.339 7.355 1.00 93.62 75 LEU A C 1
ATOM 596 O O . LEU A 1 75 ? -4.709 -0.913 7.586 1.00 93.62 75 LEU A O 1
ATOM 600 N N . LYS A 1 76 ? -6.658 -1.669 8.343 1.00 91.75 76 LYS A N 1
ATOM 601 C CA . LYS A 1 76 ? -6.345 -1.415 9.763 1.00 91.75 76 LYS A CA 1
ATOM 602 C C . LYS A 1 76 ? -5.240 -2.313 10.343 1.00 91.75 76 LYS A C 1
ATOM 604 O O . LYS A 1 76 ? -4.510 -1.903 11.235 1.00 91.75 76 LYS A O 1
ATOM 609 N N . ARG A 1 77 ? -5.115 -3.561 9.871 1.00 95.06 77 ARG A N 1
ATOM 610 C CA . ARG A 1 77 ? -4.148 -4.534 10.421 1.00 95.06 77 ARG A CA 1
ATOM 611 C C . ARG A 1 77 ? -2.780 -4.404 9.750 1.00 95.06 77 ARG A C 1
ATOM 613 O O . ARG A 1 77 ? -2.697 -4.459 8.522 1.00 95.06 77 ARG A O 1
ATOM 620 N N . TYR A 1 78 ? -1.716 -4.373 10.554 1.00 95.38 78 TYR A N 1
ATOM 621 C CA . TYR A 1 78 ? -0.322 -4.300 10.088 1.00 95.38 78 TYR A CA 1
ATOM 622 C C . TYR A 1 78 ? 0.036 -5.410 9.085 1.00 95.38 78 TYR A C 1
ATOM 624 O O . TYR A 1 78 ? 0.730 -5.171 8.100 1.00 95.38 78 TYR A O 1
ATOM 632 N N . CYS A 1 79 ? -0.497 -6.621 9.284 1.00 96.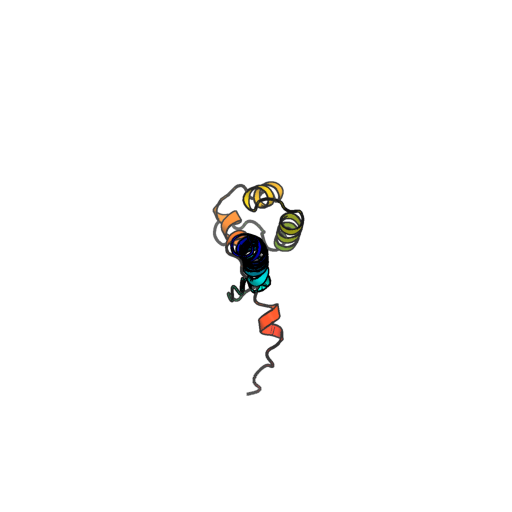50 79 CYS A N 1
ATOM 633 C CA . CYS A 1 79 ? -0.218 -7.769 8.425 1.00 96.50 79 CYS A CA 1
ATOM 634 C C . CYS A 1 79 ? -0.726 -7.587 6.989 1.00 96.50 79 CYS A C 1
ATOM 636 O O . CYS A 1 79 ? -0.102 -8.083 6.053 1.00 96.50 79 CYS A 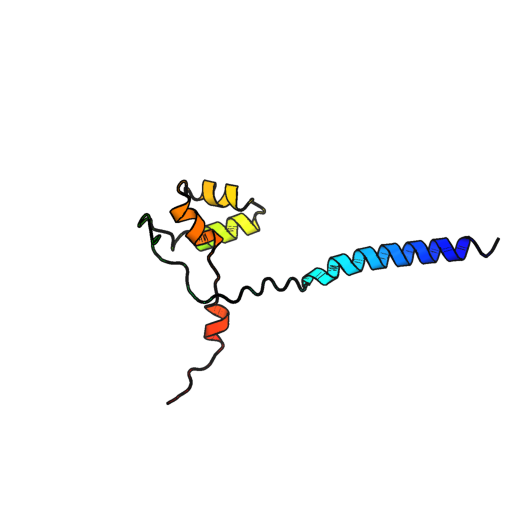O 1
ATOM 638 N N . CYS A 1 80 ? -1.830 -6.858 6.817 1.00 94.94 80 CYS A N 1
ATOM 639 C CA . CYS A 1 80 ? -2.380 -6.545 5.510 1.00 94.94 80 CYS A CA 1
ATOM 640 C C . CYS A 1 80 ? -1.672 -5.287 4.924 1.00 94.94 80 CYS A C 1
ATOM 642 O O . CYS A 1 80 ? -1.453 -5.232 3.720 1.00 94.94 80 CYS A O 1
ATOM 644 N N . ARG A 1 81 ? -1.217 -4.328 5.757 1.00 95.06 81 ARG A N 1
ATOM 645 C CA . ARG A 1 81 ? -0.432 -3.147 5.317 1.00 95.06 81 ARG A CA 1
ATOM 646 C C . ARG A 1 81 ? 0.941 -3.506 4.740 1.00 95.06 81 ARG A C 1
ATOM 648 O O . ARG A 1 81 ? 1.308 -2.993 3.688 1.00 95.06 81 ARG A O 1
ATOM 655 N N . ARG A 1 82 ? 1.669 -4.442 5.368 1.00 94.38 82 ARG A N 1
ATOM 656 C CA . ARG A 1 82 ? 3.004 -4.867 4.891 1.00 94.38 82 ARG A CA 1
ATOM 657 C C . ARG A 1 82 ? 3.006 -5.439 3.469 1.00 94.38 82 ARG A C 1
ATOM 659 O O . ARG A 1 82 ? 4.049 -5.467 2.835 1.00 94.38 82 ARG A O 1
ATOM 666 N N . MET A 1 83 ? 1.856 -5.915 2.987 1.00 93.25 83 MET A N 1
ATOM 667 C CA . MET A 1 83 ? 1.726 -6.480 1.643 1.00 93.25 83 MET A CA 1
ATOM 668 C C . MET A 1 83 ? 1.761 -5.410 0.554 1.00 93.25 83 MET A C 1
ATOM 670 O O . MET A 1 83 ? 2.186 -5.730 -0.542 1.00 93.25 83 MET A O 1
ATOM 674 N N . LEU A 1 84 ? 1.338 -4.175 0.849 1.00 91.81 84 LEU A N 1
ATOM 675 C CA . LEU A 1 84 ? 1.443 -3.050 -0.088 1.00 91.81 84 LEU A CA 1
ATOM 676 C C . LEU A 1 84 ? 2.747 -2.279 0.109 1.00 91.81 84 LEU A C 1
ATOM 678 O O . LEU A 1 84 ? 3.420 -1.982 -0.866 1.00 91.81 84 LEU A O 1
ATOM 682 N N . LEU A 1 85 ? 3.136 -2.019 1.363 1.00 91.38 85 LEU A N 1
ATOM 683 C CA . LEU A 1 85 ? 4.374 -1.289 1.672 1.00 91.38 85 LEU A CA 1
ATOM 684 C C . LEU A 1 85 ? 5.632 -2.006 1.170 1.00 91.38 85 LEU A C 1
ATOM 686 O O . LEU A 1 85 ? 6.586 -1.361 0.758 1.00 91.38 85 LEU A O 1
ATOM 690 N N . GLY A 1 86 ? 5.647 -3.339 1.242 1.00 85.88 86 GLY A N 1
ATOM 691 C CA . GLY A 1 86 ? 6.773 -4.159 0.799 1.00 85.88 86 GLY A CA 1
ATOM 692 C C . GLY A 1 86 ? 6.623 -4.715 -0.615 1.00 85.88 86 GLY A C 1
ATOM 693 O O . GLY A 1 86 ? 7.431 -5.557 -1.002 1.00 85.88 86 GLY A O 1
ATOM 694 N N . HIS A 1 87 ? 5.581 -4.331 -1.360 1.00 86.62 87 HIS A N 1
ATOM 695 C CA . HIS A 1 87 ? 5.434 -4.801 -2.731 1.00 86.62 87 HIS A CA 1
ATOM 696 C C . HIS A 1 87 ? 6.404 -4.075 -3.653 1.00 86.62 87 HIS A C 1
ATOM 698 O O . HIS A 1 87 ? 6.559 -2.858 -3.599 1.00 86.62 87 HIS A O 1
ATOM 704 N N . VAL A 1 88 ? 7.025 -4.856 -4.526 1.00 83.69 88 VAL A N 1
ATOM 705 C CA . VAL A 1 88 ? 7.855 -4.369 -5.611 1.00 83.69 88 VAL A CA 1
ATOM 706 C C . VAL A 1 88 ? 7.336 -5.012 -6.891 1.00 83.69 88 VAL A C 1
ATOM 708 O O . VAL A 1 88 ? 7.174 -6.233 -6.949 1.00 83.69 88 VAL A O 1
ATOM 711 N N . ASP A 1 89 ? 7.041 -4.197 -7.901 1.00 82.06 89 ASP A N 1
ATOM 712 C CA . ASP A 1 89 ? 6.559 -4.692 -9.185 1.00 82.06 89 ASP A CA 1
ATOM 713 C C . ASP A 1 89 ? 7.717 -4.815 -10.185 1.00 82.06 89 ASP A C 1
ATOM 715 O O . ASP A 1 89 ? 8.357 -3.828 -10.543 1.00 82.06 89 ASP A O 1
ATOM 719 N N . LEU A 1 90 ? 8.010 -6.041 -10.635 1.00 81.00 90 LEU A N 1
ATOM 720 C CA . LEU A 1 90 ? 8.968 -6.281 -11.728 1.00 81.00 90 LEU A CA 1
ATOM 721 C C . LEU A 1 90 ? 8.365 -6.952 -12.944 1.00 81.00 90 LEU A C 1
ATOM 723 O O . LEU A 1 90 ? 9.128 -7.429 -13.792 1.00 81.00 90 LEU A O 1
ATOM 727 N N . ILE A 1 91 ? 7.042 -7.047 -13.043 1.00 83.12 91 ILE A N 1
ATOM 728 C CA . ILE A 1 91 ? 6.457 -7.705 -14.206 1.00 83.12 91 ILE A CA 1
ATOM 729 C C . ILE A 1 91 ? 6.848 -6.975 -15.497 1.00 83.12 91 ILE A C 1
ATOM 731 O O . ILE A 1 91 ? 7.273 -7.611 -16.458 1.00 83.12 91 ILE A O 1
ATOM 735 N N . GLU A 1 92 ? 6.856 -5.643 -15.471 1.00 75.94 92 GLU A N 1
ATOM 736 C CA . GLU A 1 92 ? 7.210 -4.802 -16.617 1.00 75.94 92 GLU A CA 1
ATOM 737 C C . GLU A 1 92 ? 8.637 -5.058 -17.108 1.00 75.94 92 GLU A C 1
ATOM 739 O O . GLU A 1 92 ? 8.890 -5.190 -18.302 1.00 75.94 92 GLU A O 1
ATOM 744 N N . LYS A 1 93 ? 9.587 -5.207 -16.178 1.00 76.25 93 LYS A N 1
ATOM 745 C CA . LYS A 1 93 ? 10.987 -5.488 -16.522 1.00 76.25 93 LYS A CA 1
ATOM 746 C C . LYS A 1 93 ? 11.169 -6.908 -17.049 1.00 76.25 93 LYS A C 1
ATOM 748 O O . LYS A 1 93 ? 12.065 -7.144 -17.849 1.00 76.25 93 LYS A O 1
ATOM 753 N N . LEU A 1 94 ? 10.354 -7.851 -16.581 1.00 77.94 94 LEU A N 1
ATOM 754 C CA . LEU A 1 94 ? 10.385 -9.255 -16.983 1.00 77.94 94 LEU A CA 1
ATOM 755 C C . LEU A 1 94 ? 9.879 -9.486 -18.405 1.00 77.94 94 LEU A C 1
ATOM 757 O O . LEU A 1 94 ? 10.476 -10.279 -19.125 1.00 77.94 94 LEU A O 1
ATOM 761 N N . LEU A 1 95 ? 8.791 -8.814 -18.785 1.00 82.00 95 LEU A N 1
ATOM 762 C CA . LEU A 1 95 ? 8.147 -8.976 -20.093 1.00 82.00 95 LEU A CA 1
ATOM 763 C C . LEU A 1 95 ? 9.064 -8.585 -21.258 1.00 82.00 95 LEU A C 1
ATOM 765 O O . LEU A 1 95 ? 8.897 -9.079 -22.367 1.00 82.00 95 LEU A O 1
ATOM 769 N N . ASN A 1 96 ? 10.070 -7.752 -20.991 1.00 80.75 96 ASN A N 1
ATOM 770 C CA . ASN A 1 96 ? 11.057 -7.329 -21.980 1.00 80.75 96 ASN A CA 1
ATOM 771 C C . ASN A 1 96 ? 12.121 -8.399 -22.288 1.00 80.75 96 ASN A C 1
ATOM 773 O O . ASN A 1 96 ? 12.923 -8.208 -23.201 1.00 80.75 96 ASN A O 1
ATOM 777 N N . TYR A 1 97 ? 12.166 -9.509 -21.541 1.00 82.12 97 TYR A N 1
ATOM 778 C CA . TYR A 1 97 ? 13.084 -10.612 -21.818 1.00 82.12 97 TYR A CA 1
ATOM 779 C C . TYR A 1 97 ? 12.397 -11.675 -22.676 1.00 82.12 97 TYR A C 1
ATOM 781 O O . TYR A 1 97 ? 11.388 -12.254 -22.275 1.00 82.12 97 TYR A O 1
ATOM 789 N N . ALA A 1 98 ? 12.979 -11.965 -23.842 1.00 82.12 98 ALA A N 1
ATOM 790 C CA . ALA A 1 98 ? 12.537 -13.072 -24.679 1.00 82.12 98 ALA A CA 1
ATOM 791 C C . ALA A 1 98 ? 12.737 -14.414 -23.945 1.00 82.12 98 ALA A C 1
ATOM 793 O O . ALA A 1 98 ? 13.759 -14.595 -23.269 1.00 82.12 98 ALA A O 1
ATOM 794 N N . PRO A 1 99 ? 11.790 -15.364 -24.058 1.00 81.31 99 PRO A N 1
ATOM 795 C CA . PRO A 1 99 ? 12.000 -16.708 -23.549 1.00 81.31 99 PRO A CA 1
ATOM 796 C C . PRO A 1 99 ? 13.181 -17.342 -24.290 1.00 81.31 99 PRO A C 1
ATOM 798 O O . PRO A 1 99 ? 13.244 -17.311 -25.515 1.00 81.31 99 PRO A O 1
ATOM 801 N N . LEU A 1 100 ? 14.125 -17.911 -23.540 1.00 79.81 100 LEU A N 1
ATOM 802 C CA . LEU A 1 100 ? 15.163 -18.754 -24.123 1.00 79.81 100 LEU A CA 1
ATOM 803 C C . LEU A 1 100 ? 14.485 -20.020 -24.651 1.00 79.81 100 LEU A C 1
ATOM 805 O O . LEU A 1 100 ? 13.978 -20.824 -23.864 1.00 79.81 100 LEU A O 1
ATOM 809 N N . GLU A 1 101 ? 14.449 -20.163 -25.972 1.00 77.25 101 GLU A N 1
ATOM 810 C CA . GLU A 1 101 ? 14.057 -21.404 -26.632 1.00 77.25 101 GLU A CA 1
ATOM 811 C C . GLU A 1 101 ? 15.018 -22.520 -26.182 1.00 77.25 101 GLU A C 1
ATOM 813 O O . GLU A 1 101 ? 16.233 -22.312 -26.114 1.00 77.25 101 GLU A O 1
ATOM 818 N N . ARG A 1 102 ? 14.467 -23.675 -25.790 1.00 59.75 102 ARG A N 1
ATOM 819 C CA . ARG A 1 102 ? 15.233 -24.889 -25.474 1.00 59.75 102 ARG A CA 1
ATOM 820 C C . ARG A 1 102 ? 15.052 -25.915 -26.571 1.00 59.75 102 ARG A C 1
ATOM 822 O O . ARG A 1 102 ? 13.893 -26.052 -27.019 1.00 59.75 102 ARG A O 1
#